Protein AF-A0AA39KT36-F1 (afdb_monomer_lite)

Structure (mmCIF, N/CA/C/O backbone):
data_AF-A0AA39KT36-F1
#
_entry.id   AF-A0AA39KT36-F1
#
loop_
_atom_site.group_PDB
_atom_site.id
_atom_site.type_symbol
_atom_site.label_atom_id
_atom_site.label_alt_id
_atom_site.label_comp_id
_atom_site.label_asym_id
_atom_site.label_entity_id
_atom_site.label_seq_id
_atom_site.pdbx_PDB_ins_code
_atom_site.Cartn_x
_atom_site.Cartn_y
_atom_site.Cartn_z
_atom_site.occupancy
_atom_site.B_iso_or_equiv
_atom_site.auth_seq_id
_atom_site.auth_comp_id
_atom_site.auth_asym_id
_atom_site.auth_atom_id
_atom_site.pdbx_PDB_model_num
ATOM 1 N N . MET A 1 1 ? 7.364 -11.264 16.889 1.00 45.00 1 MET A N 1
ATOM 2 C CA . MET A 1 1 ? 6.273 -10.295 17.130 1.00 45.00 1 MET A CA 1
ATOM 3 C C . MET A 1 1 ? 5.252 -10.957 18.032 1.00 45.00 1 MET A C 1
ATOM 5 O O . MET A 1 1 ? 4.757 -12.012 17.660 1.00 45.00 1 MET A O 1
ATOM 9 N N . GLN A 1 2 ? 4.987 -10.409 19.218 1.00 46.41 2 GLN A N 1
ATOM 10 C CA . GLN A 1 2 ? 3.863 -10.882 20.028 1.00 46.41 2 GLN A CA 1
ATOM 11 C C . GLN A 1 2 ? 2.582 -10.329 19.402 1.00 46.41 2 GLN A C 1
ATOM 13 O O . GLN A 1 2 ? 2.387 -9.117 19.370 1.00 46.41 2 GLN A O 1
ATOM 18 N N . MET A 1 3 ? 1.748 -11.204 18.841 1.00 52.06 3 MET A N 1
ATOM 19 C CA . MET A 1 3 ? 0.397 -10.827 18.438 1.00 52.06 3 MET A CA 1
ATOM 20 C C . MET A 1 3 ? -0.398 -10.629 19.726 1.00 52.06 3 MET A C 1
ATOM 22 O O . MET A 1 3 ? -0.717 -11.603 20.403 1.00 52.06 3 MET A O 1
ATOM 26 N N . GLN A 1 4 ? -0.653 -9.376 20.102 1.00 66.88 4 GLN A N 1
ATOM 27 C CA . GLN A 1 4 ? -1.557 -9.086 21.210 1.00 66.88 4 GLN A CA 1
ATOM 28 C C . GLN A 1 4 ? -2.940 -9.626 20.854 1.00 66.88 4 GLN A C 1
ATOM 30 O O . GLN A 1 4 ? -3.415 -9.444 19.730 1.00 66.88 4 GLN A O 1
ATOM 35 N N . GLU A 1 5 ? -3.580 -10.312 21.792 1.00 74.81 5 GLU A N 1
ATOM 36 C CA . GLU A 1 5 ? -4.939 -10.795 21.600 1.00 74.81 5 GLU A CA 1
ATOM 37 C C . GLU A 1 5 ? -5.862 -9.578 21.436 1.00 74.81 5 GLU A C 1
ATOM 39 O O . GLU A 1 5 ? -6.005 -8.748 22.334 1.00 74.81 5 GLU A O 1
ATOM 44 N N . LEU A 1 6 ? -6.393 -9.398 20.225 1.00 76.38 6 LEU A N 1
ATOM 45 C CA . LEU A 1 6 ? -7.294 -8.297 19.904 1.00 76.38 6 LEU A CA 1
ATOM 46 C C . LEU A 1 6 ? -8.700 -8.655 20.366 1.00 76.38 6 LEU A C 1
ATOM 48 O O . LEU A 1 6 ? -9.164 -9.767 20.120 1.00 76.38 6 LEU A O 1
ATOM 52 N N . ASP A 1 7 ? -9.398 -7.675 20.935 1.00 86.56 7 ASP A N 1
ATOM 53 C CA . ASP A 1 7 ? -10.823 -7.798 21.231 1.00 86.56 7 ASP A CA 1
ATOM 54 C C . ASP A 1 7 ? -11.577 -8.276 19.965 1.00 86.56 7 ASP A C 1
ATOM 56 O O . ASP A 1 7 ? -11.448 -7.648 18.898 1.00 86.56 7 ASP A O 1
ATOM 60 N N . PRO A 1 8 ? -12.368 -9.365 20.052 1.00 87.94 8 PRO A N 1
ATOM 61 C CA . PRO A 1 8 ? -13.137 -9.902 18.931 1.00 87.94 8 PRO A CA 1
ATOM 6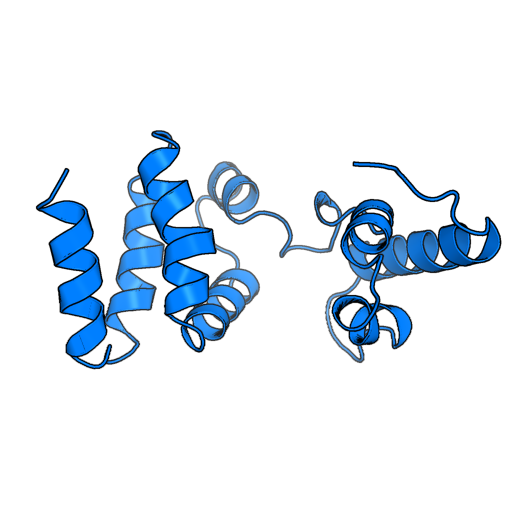2 C C . PRO A 1 8 ? -13.993 -8.854 18.211 1.00 87.94 8 PRO A C 1
ATOM 64 O O . PRO A 1 8 ? -14.155 -8.906 16.990 1.00 87.94 8 PRO A O 1
ATOM 67 N N . ARG A 1 9 ? -14.500 -7.852 18.937 1.00 87.38 9 ARG A N 1
ATOM 68 C CA . ARG A 1 9 ? -15.298 -6.760 18.375 1.00 87.38 9 ARG A CA 1
ATOM 69 C C . ARG A 1 9 ? -14.469 -5.830 17.493 1.00 87.38 9 ARG A C 1
ATOM 71 O O . ARG A 1 9 ? -14.942 -5.394 16.442 1.00 87.38 9 ARG A O 1
ATOM 78 N N . ILE A 1 10 ? -13.237 -5.525 17.904 1.00 87.00 10 ILE A N 1
ATOM 79 C CA . ILE A 1 10 ? -12.309 -4.699 17.119 1.00 87.00 10 ILE A CA 1
ATOM 80 C C . ILE A 1 10 ? -11.932 -5.442 15.841 1.00 87.00 10 ILE A C 1
ATOM 82 O O . ILE A 1 10 ? -11.944 -4.849 14.762 1.00 87.00 10 ILE A O 1
ATOM 86 N N . LYS A 1 11 ? -11.665 -6.746 15.951 1.00 87.88 11 LYS A N 1
ATOM 87 C CA . LYS A 1 11 ? -11.363 -7.600 14.803 1.00 87.88 11 LYS A CA 1
ATOM 88 C C . LYS A 1 11 ? -12.494 -7.572 13.766 1.00 87.88 11 LYS A C 1
ATOM 90 O O . LYS A 1 11 ? -12.237 -7.198 12.626 1.00 87.88 11 LYS A O 1
ATOM 95 N N . ALA A 1 12 ? -13.736 -7.833 14.177 1.00 89.88 12 ALA A N 1
ATOM 96 C CA . ALA A 1 12 ? -14.900 -7.824 13.282 1.00 89.88 12 ALA A CA 1
ATOM 97 C C . ALA A 1 12 ? -15.134 -6.457 12.604 1.00 89.88 12 ALA A C 1
ATOM 99 O O . ALA A 1 12 ? -15.489 -6.375 11.424 1.00 89.88 12 ALA A O 1
ATOM 100 N N . MET A 1 13 ? -14.897 -5.357 13.332 1.00 90.81 13 MET A N 1
ATOM 101 C CA . MET A 1 13 ? -14.975 -4.008 12.767 1.00 90.81 13 MET A CA 1
ATOM 102 C C . MET A 1 13 ? -13.925 -3.797 11.664 1.00 90.81 13 MET A C 1
ATOM 104 O O . MET A 1 13 ? -14.262 -3.270 10.604 1.00 90.81 13 MET A O 1
ATOM 108 N N . TYR A 1 14 ? -12.665 -4.185 11.889 1.00 90.44 14 TYR A N 1
ATOM 109 C CA . TYR A 1 14 ? -11.599 -4.017 10.893 1.00 90.44 14 TYR A CA 1
ATOM 110 C C . TYR A 1 14 ? -11.720 -4.990 9.711 1.00 90.44 14 TYR A C 1
ATOM 112 O O . TYR A 1 14 ? -11.390 -4.604 8.592 1.00 90.44 14 TYR A O 1
ATOM 120 N N . GLU A 1 15 ? -12.270 -6.189 9.910 1.00 90.25 15 GLU A N 1
ATOM 121 C CA . GLU A 1 15 ? -12.655 -7.089 8.811 1.00 90.25 15 GLU A CA 1
ATOM 122 C C . GLU A 1 15 ? -13.696 -6.419 7.901 1.00 90.25 15 GLU A C 1
ATOM 124 O O . GLU A 1 15 ? -13.489 -6.314 6.693 1.00 90.25 15 GLU A O 1
ATOM 129 N N . SER A 1 16 ? -14.737 -5.820 8.492 1.00 88.19 16 SER A N 1
ATOM 130 C CA . SER A 1 16 ? -15.758 -5.072 7.741 1.00 88.19 16 SER A CA 1
ATOM 131 C C . SER A 1 16 ? -15.170 -3.869 6.988 1.00 88.19 16 SER A C 1
ATOM 133 O O . SER A 1 16 ? -15.601 -3.536 5.884 1.00 88.19 16 SER A O 1
ATOM 135 N N . VAL A 1 17 ? -14.168 -3.194 7.566 1.00 89.75 17 VAL A N 1
ATOM 136 C CA . VAL A 1 17 ? -13.433 -2.120 6.876 1.00 89.75 17 VAL A CA 1
ATOM 137 C C . VAL A 1 17 ? -12.677 -2.671 5.665 1.00 89.75 17 VAL A C 1
ATOM 139 O O . VAL A 1 17 ? -12.689 -2.023 4.620 1.00 89.75 17 VAL A O 1
ATOM 142 N N . GLY A 1 18 ? -12.065 -3.852 5.777 1.00 87.44 18 GLY A N 1
ATOM 143 C CA . GLY A 1 18 ? -11.428 -4.550 4.657 1.00 87.44 18 GLY A CA 1
ATOM 144 C C . GLY A 1 18 ? -12.400 -4.805 3.502 1.00 87.44 18 GLY A C 1
ATOM 145 O O . GLY A 1 18 ? -12.114 -4.415 2.371 1.00 87.44 18 GLY A O 1
ATOM 146 N N . ASP A 1 19 ? -13.592 -5.333 3.796 1.00 87.44 19 ASP A N 1
ATOM 147 C CA . ASP A 1 19 ? -14.630 -5.601 2.787 1.00 87.44 19 ASP A CA 1
ATOM 148 C C . ASP A 1 19 ? -15.083 -4.333 2.047 1.00 87.44 19 ASP A C 1
ATOM 150 O O . ASP A 1 19 ? -15.309 -4.341 0.831 1.00 87.44 19 ASP A O 1
ATOM 154 N N . VAL A 1 20 ? -15.192 -3.213 2.771 1.00 87.06 20 VAL A N 1
ATOM 155 C CA . VAL A 1 20 ? -15.486 -1.903 2.174 1.00 87.06 20 VAL A CA 1
ATOM 156 C C . VAL A 1 20 ? -14.347 -1.469 1.253 1.00 87.06 20 VAL A C 1
ATOM 158 O O . VAL A 1 20 ? -14.604 -1.002 0.141 1.00 87.06 20 VAL A O 1
ATOM 161 N N . LEU A 1 21 ? -13.094 -1.638 1.684 1.00 84.44 21 LEU A N 1
ATOM 162 C CA . LEU A 1 21 ? -11.907 -1.267 0.911 1.00 84.44 21 LEU A CA 1
ATOM 163 C C . LEU A 1 21 ? -11.713 -2.125 -0.345 1.00 84.44 21 LEU A C 1
ATOM 165 O O . LEU A 1 21 ? -11.125 -1.637 -1.305 1.00 84.44 21 LEU A O 1
ATOM 169 N N . THR A 1 22 ? -12.244 -3.348 -0.399 1.00 82.69 22 THR A N 1
ATOM 170 C CA . THR A 1 22 ? -12.240 -4.188 -1.612 1.00 82.69 22 THR A CA 1
ATOM 171 C C . THR A 1 22 ? -13.138 -3.649 -2.726 1.00 82.69 22 THR A C 1
ATOM 173 O O . THR A 1 22 ? -12.890 -3.914 -3.900 1.00 82.69 22 THR A O 1
ATOM 176 N N . LYS A 1 23 ? -14.187 -2.889 -2.394 1.00 80.19 23 LYS A N 1
ATOM 177 C CA . LYS A 1 23 ? -15.144 -2.332 -3.373 1.00 80.19 23 LYS A CA 1
ATOM 178 C C . LYS A 1 23 ? -14.998 -0.819 -3.554 1.00 80.19 23 LYS A C 1
ATOM 180 O O . LYS A 1 23 ? -15.703 -0.213 -4.363 1.00 80.19 23 LYS A O 1
ATOM 185 N N . TYR A 1 24 ? -14.106 -0.192 -2.795 1.00 78.25 24 TYR A N 1
ATOM 186 C CA . TYR A 1 24 ? -13.958 1.252 -2.725 1.00 78.25 24 TYR A CA 1
ATOM 187 C C . TYR A 1 24 ? -13.364 1.846 -4.012 1.00 78.25 24 TYR A C 1
ATOM 189 O O . TYR A 1 24 ? -12.237 1.542 -4.399 1.00 78.25 24 TYR A O 1
ATOM 197 N N . ARG A 1 25 ? -14.087 2.758 -4.669 1.00 65.50 25 ARG A N 1
ATOM 198 C CA . ARG A 1 25 ? -13.570 3.489 -5.846 1.00 65.50 25 ARG A CA 1
ATOM 199 C C . ARG A 1 25 ? -13.370 4.980 -5.604 1.00 65.50 25 ARG A C 1
ATOM 201 O O . ARG A 1 25 ? -12.407 5.560 -6.097 1.00 65.50 25 ARG A O 1
ATOM 208 N N . SER A 1 26 ? -14.270 5.611 -4.862 1.00 66.75 26 SER A N 1
ATOM 209 C CA . SER A 1 26 ? -14.255 7.048 -4.589 1.00 66.75 26 SER A CA 1
ATOM 210 C C . SER A 1 26 ? -15.118 7.366 -3.363 1.00 66.75 26 SER A C 1
ATOM 212 O O . SER A 1 26 ? -15.961 6.562 -2.965 1.00 66.75 26 SER A O 1
ATOM 214 N N . GLY A 1 27 ? -14.905 8.531 -2.743 1.00 78.50 27 GLY A N 1
ATOM 215 C CA . GLY A 1 27 ? -15.713 9.007 -1.615 1.00 78.50 27 GLY A CA 1
ATOM 216 C C . GLY A 1 27 ? -14.917 9.288 -0.341 1.00 78.50 27 GLY A C 1
ATOM 217 O O . GLY A 1 27 ? -13.738 9.639 -0.376 1.00 78.50 27 GLY A O 1
ATOM 218 N N . LYS A 1 28 ? -15.589 9.207 0.813 1.00 79.88 28 LYS A N 1
ATOM 219 C CA . LYS A 1 28 ? -14.950 9.386 2.122 1.00 79.88 28 LYS A CA 1
ATOM 220 C C . LYS A 1 28 ? -14.419 8.040 2.608 1.00 79.88 28 LYS A C 1
ATOM 222 O O . LYS A 1 28 ? -15.188 7.099 2.762 1.00 79.88 28 LYS A O 1
ATOM 227 N N . LEU A 1 29 ? -13.127 7.981 2.930 1.00 84.12 29 LEU A N 1
ATOM 228 C CA . LEU A 1 29 ? -12.551 6.812 3.597 1.00 84.12 29 LEU A CA 1
ATOM 229 C C . LEU A 1 29 ? -13.166 6.608 4.997 1.00 84.12 29 LEU A C 1
ATOM 231 O O . LEU A 1 29 ? -13.397 7.610 5.696 1.00 84.12 29 LEU A O 1
ATOM 235 N N . PRO A 1 30 ? -13.366 5.350 5.437 1.00 88.75 30 PRO A N 1
ATOM 236 C CA . PRO A 1 30 ? -13.831 5.038 6.785 1.00 88.75 30 PRO A CA 1
ATOM 237 C C . PRO A 1 30 ? -12.956 5.692 7.862 1.00 88.75 30 PRO A C 1
ATOM 239 O O . PRO A 1 30 ? -11.727 5.689 7.773 1.00 88.75 30 PRO A O 1
ATOM 242 N N . LYS A 1 31 ? -13.578 6.251 8.910 1.00 87.56 31 LYS A N 1
ATOM 243 C CA . LYS A 1 31 ? -12.850 6.936 9.996 1.00 87.56 31 LYS A CA 1
ATOM 244 C C . LYS A 1 31 ? -11.873 5.993 10.711 1.00 87.56 31 LYS A C 1
ATOM 246 O O . LYS A 1 31 ? -10.749 6.402 10.977 1.00 87.56 31 LYS A O 1
ATOM 251 N N . ALA A 1 32 ? -12.279 4.740 10.930 1.00 87.06 32 ALA A N 1
ATOM 252 C CA . ALA A 1 32 ? -11.455 3.692 11.539 1.00 87.06 32 ALA A CA 1
ATOM 253 C C . ALA A 1 32 ? -10.158 3.413 10.758 1.00 87.06 32 ALA A C 1
ATOM 255 O O . ALA A 1 32 ? -9.113 3.174 11.357 1.00 87.06 32 ALA A O 1
ATOM 256 N N . PHE A 1 33 ? -10.202 3.515 9.425 1.00 87.06 33 PHE A N 1
ATOM 257 C CA . PHE A 1 33 ? -9.016 3.360 8.587 1.00 87.06 33 PHE A CA 1
ATOM 258 C C . PHE A 1 33 ? -8.078 4.570 8.689 1.00 87.06 33 PHE A C 1
ATOM 260 O O . PHE A 1 33 ? -6.868 4.412 8.779 1.00 87.06 33 PHE A O 1
ATOM 267 N N . LYS A 1 34 ? -8.615 5.798 8.742 1.00 86.56 34 LYS A N 1
ATOM 268 C CA . LYS A 1 34 ? -7.791 7.023 8.812 1.00 86.56 34 LYS A CA 1
ATOM 269 C C . LYS A 1 34 ? -6.951 7.125 10.083 1.00 86.56 34 LYS A C 1
ATOM 271 O O . LYS A 1 34 ? -5.867 7.692 10.039 1.00 86.56 34 LYS A O 1
ATOM 276 N N . ILE A 1 35 ? -7.465 6.620 11.201 1.00 89.06 35 ILE A N 1
ATOM 277 C CA . ILE A 1 35 ? -6.773 6.684 12.494 1.00 89.06 35 ILE A CA 1
ATOM 278 C C . ILE A 1 35 ? -5.781 5.535 12.689 1.00 89.06 35 ILE A C 1
ATOM 280 O O . ILE A 1 35 ? -5.038 5.558 13.662 1.00 89.06 35 ILE A O 1
ATOM 284 N N . ILE A 1 36 ? -5.738 4.546 11.782 1.00 86.75 36 ILE A N 1
ATOM 285 C CA . ILE A 1 36 ? -4.943 3.326 11.972 1.00 86.75 36 ILE A CA 1
ATOM 286 C C . ILE A 1 36 ? -3.464 3.639 12.216 1.00 86.75 36 ILE A C 1
ATOM 288 O O . ILE A 1 36 ? -2.869 3.061 13.111 1.00 86.75 36 ILE A O 1
ATOM 292 N N . SER A 1 37 ? -2.896 4.627 11.514 1.00 82.12 37 SER A N 1
ATOM 293 C CA . SER A 1 37 ? -1.489 5.029 11.652 1.00 82.12 37 SER A CA 1
ATOM 294 C C . SER A 1 37 ? -1.156 5.717 12.981 1.00 82.12 37 SER A C 1
ATOM 296 O O . SER A 1 37 ? 0.007 6.010 13.235 1.00 82.12 37 SER A O 1
ATOM 298 N N . GLN A 1 38 ? -2.164 6.058 13.787 1.00 86.81 38 GLN A N 1
ATOM 299 C CA . GLN A 1 38 ? -2.001 6.672 15.109 1.00 86.81 38 GLN A CA 1
ATOM 300 C C . GLN A 1 38 ? -2.048 5.629 16.234 1.00 86.81 38 GLN A C 1
ATOM 302 O O . GLN A 1 38 ? -1.779 5.962 17.386 1.00 86.81 38 GLN A O 1
ATOM 307 N N . LEU A 1 39 ? -2.408 4.382 15.919 1.00 84.69 39 LEU A N 1
ATOM 308 C CA . LEU A 1 39 ? -2.553 3.304 16.890 1.00 84.69 39 LEU A CA 1
ATOM 309 C C . LEU A 1 39 ? -1.218 2.576 17.086 1.00 84.69 39 LEU A C 1
ATOM 311 O O . LEU A 1 39 ? -0.456 2.383 16.142 1.00 84.69 39 LEU A O 1
ATOM 315 N N . GLN A 1 40 ? -0.934 2.134 18.312 1.00 81.12 40 GLN A N 1
ATOM 316 C CA . GLN A 1 40 ? 0.293 1.383 18.622 1.00 81.12 40 GLN A CA 1
ATOM 317 C C . GLN A 1 40 ? 0.316 0.009 17.927 1.00 81.12 40 GLN A C 1
ATOM 319 O O . GLN A 1 40 ? 1.354 -0.441 17.458 1.00 81.12 40 GLN A O 1
ATOM 324 N N . ASN A 1 41 ? -0.849 -0.620 17.776 1.00 84.44 41 ASN A N 1
ATOM 325 C CA . ASN A 1 41 ? -1.062 -1.914 17.123 1.00 84.44 41 ASN A CA 1
ATOM 326 C C . ASN A 1 41 ? -1.437 -1.793 15.629 1.00 84.44 41 ASN A C 1
ATOM 328 O O . ASN A 1 41 ? -2.091 -2.681 15.077 1.00 84.44 41 ASN A O 1
ATOM 332 N N . TRP A 1 42 ? -1.051 -0.695 14.967 1.00 85.44 42 TRP A N 1
ATOM 333 C CA . TRP A 1 42 ? -1.441 -0.396 13.583 1.00 85.44 42 TRP A CA 1
ATOM 334 C C . TRP A 1 42 ? -1.106 -1.517 12.594 1.00 85.44 42 TRP A C 1
ATOM 336 O O . TRP A 1 42 ? -1.897 -1.786 11.698 1.00 85.44 42 TRP A O 1
ATOM 346 N N . GLU A 1 43 ? 0.031 -2.190 12.765 1.00 82.62 43 GLU A N 1
ATOM 347 C CA . GLU A 1 43 ? 0.498 -3.251 11.868 1.00 82.62 43 GLU A CA 1
ATOM 348 C C . GLU A 1 43 ? -0.407 -4.491 11.931 1.00 82.62 43 GLU A C 1
ATOM 350 O O . GLU A 1 43 ? -0.780 -5.065 10.904 1.00 82.62 43 GLU A O 1
ATOM 355 N N . GLN A 1 44 ? -0.847 -4.859 13.137 1.00 83.75 44 GLN A N 1
ATOM 356 C CA . GLN A 1 44 ? -1.767 -5.973 13.349 1.00 83.75 44 GLN A CA 1
ATOM 357 C C . GLN A 1 44 ? -3.161 -5.655 12.793 1.00 83.75 44 GLN A C 1
ATOM 359 O O . GLN A 1 44 ? -3.769 -6.486 12.118 1.00 83.75 44 GLN A O 1
ATOM 364 N N . LEU A 1 45 ? -3.649 -4.432 13.020 1.00 86.06 45 LEU A N 1
ATOM 365 C CA . LEU A 1 45 ? -4.930 -3.967 12.482 1.00 86.06 45 LEU A CA 1
ATOM 366 C C . LEU A 1 45 ? -4.908 -3.888 10.952 1.00 86.06 45 LEU A C 1
ATOM 368 O O . LEU A 1 45 ? -5.868 -4.283 10.294 1.00 86.06 45 LEU A O 1
ATOM 372 N N . LEU A 1 46 ? -3.794 -3.430 10.379 1.00 85.00 46 LEU A N 1
ATOM 373 C CA . LEU A 1 46 ? -3.610 -3.354 8.935 1.00 85.00 46 LEU A CA 1
ATOM 374 C C . LEU A 1 46 ? -3.599 -4.756 8.320 1.00 85.00 46 LEU A C 1
ATOM 376 O O . LEU A 1 46 ? -4.223 -4.981 7.286 1.00 85.00 46 LEU A O 1
ATOM 380 N N . SER A 1 47 ? -2.971 -5.720 8.992 1.00 83.25 47 SER A N 1
ATOM 381 C CA . SER A 1 47 ? -2.945 -7.118 8.554 1.00 83.25 47 SER A CA 1
ATOM 382 C C . SER A 1 47 ? -4.352 -7.727 8.473 1.00 83.25 47 SER A C 1
ATOM 384 O O . SER A 1 47 ? -4.664 -8.424 7.507 1.00 83.25 47 SER A O 1
ATOM 386 N N . ILE A 1 48 ? -5.236 -7.406 9.428 1.00 86.69 48 ILE A N 1
ATOM 387 C CA . ILE A 1 48 ? -6.637 -7.871 9.436 1.00 86.69 48 ILE A CA 1
ATOM 388 C C . ILE A 1 48 ? -7.423 -7.308 8.250 1.00 86.69 48 ILE A C 1
ATOM 390 O O . ILE A 1 48 ? -8.248 -8.008 7.671 1.00 86.69 48 ILE A O 1
ATOM 394 N N . THR A 1 49 ? -7.137 -6.070 7.840 1.00 85.44 49 THR A N 1
ATOM 395 C CA . THR A 1 49 ? -7.826 -5.429 6.707 1.00 85.44 49 THR A CA 1
ATOM 396 C C . THR A 1 49 ? -7.447 -5.993 5.331 1.00 85.44 49 THR A C 1
ATOM 398 O O . THR A 1 49 ? -7.974 -5.508 4.334 1.00 85.44 49 THR A O 1
ATOM 401 N N . GLN A 1 50 ? -6.562 -6.998 5.259 1.00 80.81 50 GLN A N 1
ATOM 402 C CA . GLN A 1 50 ? -6.164 -7.702 4.030 1.00 80.81 50 GLN A CA 1
ATOM 403 C C . GLN A 1 50 ? -5.775 -6.744 2.886 1.00 8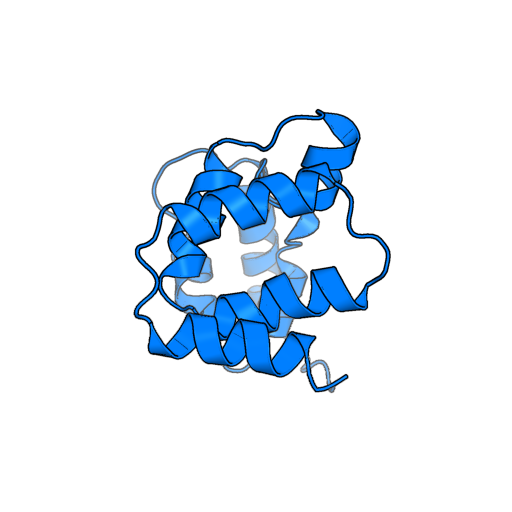0.81 50 GLN A C 1
ATOM 405 O O . GLN A 1 50 ? -6.461 -6.690 1.863 1.00 80.81 50 GLN A O 1
ATOM 410 N N . PRO A 1 51 ? -4.657 -6.002 3.013 1.00 78.69 51 PRO A N 1
ATOM 411 C CA . PRO A 1 51 ? -4.268 -4.969 2.049 1.00 78.69 51 PRO A CA 1
ATOM 412 C C . PRO A 1 51 ? -4.125 -5.481 0.610 1.00 78.69 51 PRO A C 1
ATOM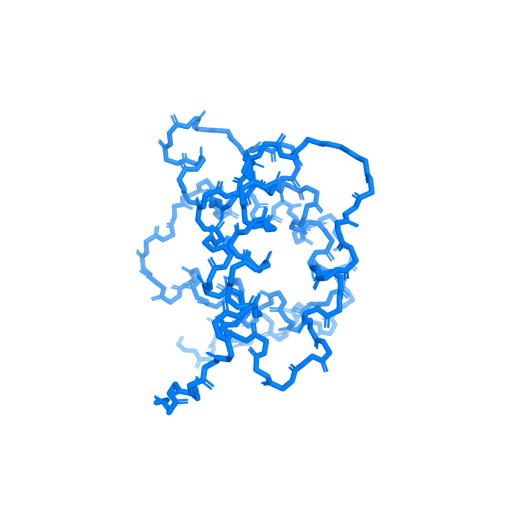 414 O O . PRO A 1 51 ? -4.401 -4.740 -0.329 1.00 78.69 51 PRO A O 1
ATOM 417 N N . ASN A 1 52 ? -3.796 -6.764 0.430 1.00 71.88 52 ASN A N 1
ATOM 418 C CA . ASN A 1 52 ? -3.710 -7.416 -0.882 1.00 71.88 52 ASN A CA 1
ATOM 419 C C . ASN A 1 52 ? -5.058 -7.480 -1.629 1.00 71.88 52 ASN A C 1
ATOM 421 O O . ASN A 1 52 ? -5.071 -7.687 -2.836 1.00 71.88 52 ASN A O 1
ATOM 425 N N . ARG A 1 53 ? -6.196 -7.330 -0.934 1.00 71.56 53 ARG A N 1
ATOM 426 C CA . ARG A 1 53 ? -7.549 -7.438 -1.509 1.00 71.56 53 ARG A CA 1
ATOM 427 C C . ARG A 1 53 ? -8.239 -6.093 -1.751 1.00 71.56 53 ARG A C 1
ATOM 429 O O . ARG A 1 53 ? -9.418 -6.078 -2.101 1.00 71.56 53 ARG A O 1
ATOM 436 N N . TRP A 1 54 ? -7.576 -4.961 -1.533 1.00 79.62 54 TRP A N 1
ATOM 437 C CA . TRP A 1 54 ? -8.199 -3.648 -1.752 1.00 79.62 54 TRP A CA 1
ATOM 438 C C . TRP A 1 54 ? -8.391 -3.347 -3.246 1.0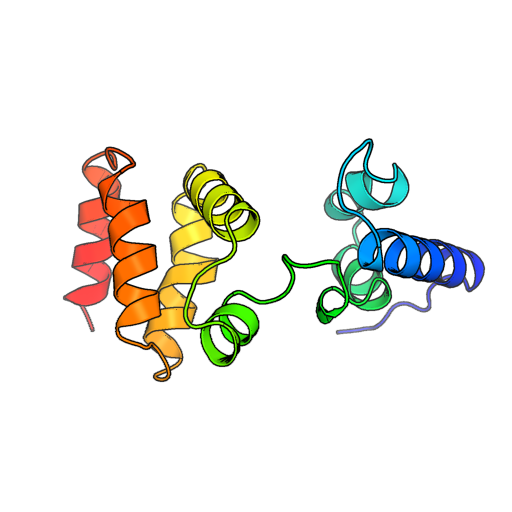0 79.62 54 TRP A C 1
ATOM 440 O O . TRP A 1 54 ? -7.573 -3.751 -4.073 1.00 79.62 54 TRP A O 1
ATOM 450 N N . SER A 1 55 ? -9.458 -2.624 -3.616 1.00 60.97 55 SER A N 1
ATOM 451 C CA . SER A 1 55 ? -9.802 -2.381 -5.026 1.00 60.97 55 SER A CA 1
ATOM 452 C C . SER A 1 55 ? -8.714 -1.609 -5.780 1.00 60.97 55 SER A C 1
ATOM 454 O O . SER A 1 55 ? -8.481 -0.426 -5.544 1.00 60.97 55 SER A O 1
ATOM 456 N N . ALA A 1 56 ? -8.114 -2.292 -6.759 1.00 52.03 56 ALA A N 1
ATOM 457 C CA . ALA A 1 56 ? -7.322 -1.778 -7.884 1.00 52.03 56 ALA A CA 1
ATOM 458 C C . ALA A 1 56 ? -6.035 -0.976 -7.581 1.00 52.03 56 ALA A C 1
ATOM 460 O O . ALA A 1 56 ? -5.427 -0.442 -8.505 1.00 52.03 56 ALA A O 1
ATOM 461 N N . THR A 1 57 ? -5.592 -0.876 -6.326 1.00 48.56 57 THR A N 1
ATOM 462 C CA . THR A 1 57 ? -4.329 -0.194 -5.967 1.00 48.56 57 THR A CA 1
ATOM 463 C C . THR A 1 57 ? -3.400 -1.035 -5.097 1.00 48.56 57 THR A C 1
ATOM 465 O O . THR A 1 57 ? -2.442 -0.501 -4.541 1.00 48.56 57 THR A O 1
ATOM 468 N N . ALA A 1 58 ? -3.689 -2.322 -4.919 1.00 49.22 58 ALA A N 1
ATOM 469 C CA . ALA A 1 58 ? -3.018 -3.102 -3.890 1.00 49.22 58 ALA A CA 1
ATOM 470 C C . ALA A 1 58 ? -1.601 -3.542 -4.274 1.00 49.22 58 ALA A C 1
ATOM 472 O O . ALA A 1 58 ? -0.748 -3.571 -3.392 1.00 49.22 58 ALA A O 1
ATOM 473 N N . ILE A 1 59 ? -1.290 -3.850 -5.540 1.00 59.31 59 ILE A N 1
ATOM 474 C CA . ILE A 1 59 ? 0.042 -4.383 -5.857 1.00 59.31 59 ILE A CA 1
ATOM 475 C C . ILE A 1 59 ? 0.539 -3.842 -7.200 1.00 59.31 59 ILE A C 1
ATOM 477 O O . ILE A 1 59 ? 0.093 -4.241 -8.268 1.00 59.31 59 ILE A O 1
ATOM 481 N N . ILE A 1 60 ? 1.527 -2.940 -7.135 1.00 61.91 60 ILE A N 1
ATOM 482 C CA . ILE A 1 60 ? 2.262 -2.434 -8.309 1.00 61.91 60 ILE A CA 1
ATOM 483 C C . ILE A 1 60 ? 2.810 -3.601 -9.142 1.00 61.91 60 ILE A C 1
ATOM 485 O O . ILE A 1 60 ? 2.765 -3.535 -10.365 1.00 61.91 60 ILE A O 1
ATOM 489 N N . ARG A 1 61 ? 3.294 -4.666 -8.487 1.00 55.25 61 ARG A N 1
ATOM 490 C CA . ARG A 1 61 ? 3.845 -5.862 -9.142 1.00 55.25 61 ARG A CA 1
ATOM 491 C C . ARG A 1 61 ? 2.783 -6.703 -9.859 1.00 55.25 61 ARG A C 1
ATOM 493 O O . ARG A 1 61 ? 3.019 -7.062 -11.008 1.00 55.25 61 ARG A O 1
ATOM 500 N N . ASP A 1 62 ? 1.625 -6.950 -9.249 1.00 58.84 62 ASP A N 1
ATOM 501 C CA . ASP A 1 62 ? 0.577 -7.785 -9.857 1.00 58.84 62 ASP A CA 1
ATOM 502 C C . ASP A 1 62 ? -0.075 -7.061 -11.042 1.00 58.84 62 ASP A C 1
ATOM 504 O O . ASP A 1 62 ? -0.167 -7.622 -12.134 1.00 58.84 62 ASP A O 1
ATOM 508 N N . ASP A 1 63 ? -0.377 -5.764 -10.893 1.00 60.69 63 ASP A N 1
ATOM 509 C CA . ASP A 1 63 ? -0.910 -4.940 -11.986 1.00 60.69 63 ASP A CA 1
ATOM 510 C C . ASP A 1 63 ? 0.080 -4.843 -13.168 1.00 60.69 63 ASP A C 1
ATOM 512 O O . ASP A 1 63 ? -0.320 -4.843 -14.338 1.00 60.69 63 ASP A O 1
ATOM 516 N N . LEU A 1 64 ? 1.390 -4.766 -12.889 1.00 61.31 64 LEU A N 1
ATOM 517 C CA . LEU A 1 64 ? 2.432 -4.719 -13.922 1.00 61.31 64 LEU A CA 1
ATOM 518 C C . LEU A 1 64 ? 2.644 -6.065 -14.622 1.00 61.31 64 LEU A C 1
ATOM 520 O O . LEU A 1 64 ? 2.931 -6.067 -15.827 1.00 61.31 64 LEU A O 1
ATOM 524 N N . ALA A 1 65 ? 2.508 -7.176 -13.893 1.00 59.50 65 ALA A N 1
ATOM 525 C CA . ALA A 1 65 ? 2.615 -8.527 -14.431 1.00 59.50 65 ALA A CA 1
ATOM 526 C C . ALA A 1 65 ? 1.422 -8.870 -15.338 1.00 59.50 65 ALA A C 1
ATOM 528 O O . ALA A 1 65 ? 1.620 -9.423 -16.421 1.00 59.50 65 ALA A O 1
ATOM 529 N N . GLU A 1 66 ? 0.208 -8.482 -14.941 1.00 59.94 66 GLU A N 1
ATOM 530 C CA . GLU A 1 66 ? -1.032 -8.867 -15.620 1.00 59.94 66 GLU A CA 1
ATOM 531 C C . GLU A 1 66 ? -1.405 -7.917 -16.776 1.00 59.94 66 GLU A C 1
ATOM 533 O O . GLU A 1 66 ? -1.639 -8.361 -17.901 1.00 59.94 66 GLU A O 1
ATOM 538 N N . TYR A 1 67 ? -1.379 -6.594 -16.562 1.00 61.50 67 TYR A N 1
ATOM 539 C CA . TYR A 1 67 ? -1.944 -5.627 -17.522 1.00 61.50 67 TYR A CA 1
ATOM 540 C C . TYR A 1 67 ? -0.905 -4.907 -18.390 1.00 61.50 67 TYR A C 1
ATOM 542 O O . TYR A 1 67 ? -1.265 -4.133 -19.283 1.00 61.50 67 TYR A O 1
ATOM 550 N N . LYS A 1 68 ? 0.398 -5.126 -18.147 1.00 63.25 68 LYS A N 1
ATOM 551 C CA . LYS A 1 68 ? 1.530 -4.458 -18.835 1.00 63.25 68 LYS A CA 1
ATOM 552 C C . LYS A 1 68 ? 1.492 -2.915 -18.790 1.00 63.25 68 LYS A C 1
ATOM 554 O O . LYS A 1 68 ? 2.314 -2.267 -19.441 1.00 63.25 68 LYS A O 1
ATOM 559 N N . ARG A 1 69 ? 0.561 -2.316 -18.039 1.00 64.44 69 ARG A N 1
ATOM 560 C CA . ARG A 1 69 ? 0.333 -0.875 -17.870 1.00 64.44 69 ARG A CA 1
ATOM 561 C C . ARG A 1 69 ? 0.027 -0.605 -16.404 1.00 64.44 69 ARG A C 1
ATOM 563 O O . ARG A 1 69 ? -0.768 -1.312 -15.802 1.00 64.44 69 ARG A O 1
ATOM 570 N N . LEU A 1 70 ? 0.636 0.437 -15.848 1.00 68.06 70 LEU A N 1
ATOM 571 C CA . LEU A 1 70 ? 0.385 0.830 -14.467 1.00 68.06 70 LEU A CA 1
ATOM 572 C C . LEU A 1 70 ? -0.961 1.554 -14.352 1.00 68.06 70 LEU A C 1
ATOM 574 O O . LEU A 1 70 ? -1.244 2.468 -15.132 1.00 68.06 70 LEU A O 1
ATOM 578 N N . ASN A 1 71 ? -1.754 1.195 -13.343 1.00 73.00 71 ASN A N 1
ATOM 579 C CA . ASN A 1 71 ? -2.977 1.911 -13.006 1.00 73.00 71 ASN A CA 1
ATOM 580 C C . ASN A 1 71 ? -2.687 3.400 -12.726 1.00 73.00 71 ASN A C 1
ATOM 582 O O . ASN A 1 71 ? -1.718 3.755 -12.046 1.00 73.00 71 ASN A O 1
ATOM 586 N N . PHE A 1 72 ? -3.547 4.293 -13.219 1.00 77.25 72 PHE A N 1
ATOM 587 C CA . PHE A 1 72 ? -3.411 5.733 -12.998 1.00 77.25 72 PHE A CA 1
ATOM 588 C C . PHE A 1 72 ? -3.377 6.098 -11.505 1.00 77.25 72 PHE A C 1
ATOM 590 O O . PHE A 1 72 ? -2.573 6.935 -11.091 1.00 77.25 72 PHE A O 1
ATOM 597 N N . HIS A 1 73 ? -4.201 5.450 -10.677 1.00 75.94 73 HIS A N 1
ATOM 598 C CA . HIS A 1 73 ? -4.255 5.713 -9.238 1.00 75.94 73 HIS A CA 1
ATOM 599 C C . HIS A 1 73 ? -2.963 5.291 -8.527 1.00 75.94 73 HIS A C 1
ATOM 601 O O . HIS A 1 73 ? -2.480 6.025 -7.664 1.00 75.94 73 HIS A O 1
ATOM 607 N N . LEU A 1 74 ? -2.346 4.183 -8.952 1.00 75.81 74 LEU A N 1
ATOM 608 C CA . LEU A 1 74 ? -1.028 3.752 -8.474 1.00 75.81 74 LEU A CA 1
ATOM 609 C C . LEU A 1 74 ? 0.067 4.747 -8.863 1.00 75.81 74 LEU A C 1
ATOM 611 O O . LEU A 1 74 ? 0.896 5.117 -8.032 1.00 75.81 74 LEU A O 1
ATOM 615 N N . TYR A 1 75 ? 0.043 5.245 -10.101 1.00 77.88 75 TYR A N 1
ATOM 616 C CA . TYR A 1 75 ? 0.986 6.274 -10.540 1.00 77.88 75 TYR A CA 1
ATOM 617 C C . TYR A 1 75 ? 0.866 7.554 -9.696 1.00 77.88 75 TYR A C 1
ATOM 619 O O . TYR A 1 75 ? 1.875 8.122 -9.272 1.00 77.88 75 TYR A O 1
ATOM 627 N N . GLN A 1 76 ? -0.362 7.998 -9.400 1.00 79.94 76 GLN A N 1
ATOM 628 C CA . GLN A 1 76 ? -0.599 9.153 -8.526 1.00 79.94 76 GLN A CA 1
ATOM 629 C C . GLN A 1 76 ? -0.169 8.886 -7.077 1.00 79.94 76 GLN A C 1
ATOM 631 O O . GLN A 1 76 ? 0.405 9.775 -6.443 1.00 79.94 76 GLN A O 1
ATOM 636 N N . ALA A 1 77 ? -0.387 7.674 -6.560 1.00 79.06 77 ALA A N 1
ATOM 637 C CA . ALA A 1 77 ? 0.066 7.277 -5.229 1.00 79.06 77 ALA A CA 1
ATOM 638 C C . ALA A 1 77 ? 1.598 7.319 -5.125 1.00 79.06 77 ALA A C 1
ATOM 640 O O . ALA A 1 77 ? 2.132 7.929 -4.198 1.00 79.06 77 ALA A O 1
ATOM 641 N N . LEU A 1 78 ? 2.313 6.788 -6.122 1.00 77.06 78 LEU A N 1
ATOM 642 C CA . LEU A 1 78 ? 3.774 6.870 -6.199 1.00 77.06 78 LEU A CA 1
ATOM 643 C C . LEU A 1 78 ? 4.264 8.318 -6.305 1.00 77.06 78 LEU A C 1
ATOM 645 O O . LEU A 1 78 ? 5.183 8.727 -5.592 1.00 77.06 78 LEU A O 1
ATOM 649 N N . LYS A 1 79 ? 3.602 9.138 -7.128 1.00 78.88 79 LYS A N 1
ATOM 650 C CA . LYS A 1 79 ? 3.884 10.577 -7.218 1.00 78.88 79 LYS A CA 1
ATOM 651 C C . LYS A 1 79 ? 3.684 11.283 -5.870 1.00 78.88 79 LYS A C 1
ATOM 653 O O . LYS A 1 79 ? 4.427 12.214 -5.552 1.00 78.88 79 LYS A O 1
ATOM 658 N N . LYS A 1 80 ? 2.709 10.855 -5.060 1.00 80.00 80 LYS A N 1
ATOM 659 C CA . LYS A 1 80 ? 2.486 11.385 -3.708 1.00 80.00 80 LYS A CA 1
ATOM 660 C C . LYS A 1 80 ? 3.527 10.870 -2.708 1.00 80.00 80 LYS A C 1
ATOM 662 O O . LYS A 1 80 ? 3.995 11.656 -1.889 1.00 80.00 80 LYS A O 1
ATOM 667 N N . ALA A 1 81 ? 3.944 9.608 -2.808 1.00 77.00 81 ALA A N 1
ATOM 668 C CA . ALA A 1 81 ? 4.992 9.023 -1.969 1.00 77.00 81 ALA A CA 1
ATOM 669 C C . ALA A 1 81 ? 6.337 9.760 -2.123 1.00 77.00 81 ALA A C 1
ATOM 671 O O . ALA A 1 81 ? 7.037 9.980 -1.135 1.00 77.00 81 ALA A O 1
ATOM 672 N N . LEU A 1 82 ? 6.639 10.271 -3.324 1.00 74.06 82 LEU A N 1
ATOM 673 C CA . LEU A 1 82 ? 7.814 11.114 -3.587 1.00 74.06 82 LEU A CA 1
ATOM 674 C C . LEU A 1 82 ? 7.859 12.437 -2.801 1.00 74.06 82 LEU A C 1
ATOM 676 O O . LEU A 1 82 ? 8.903 13.087 -2.774 1.00 74.06 82 LEU A O 1
ATOM 680 N N . PHE A 1 83 ? 6.773 12.874 -2.149 1.00 77.06 83 PHE A N 1
ATOM 681 C CA . PHE A 1 83 ? 6.844 14.028 -1.241 1.00 77.06 83 PHE A CA 1
ATOM 682 C C . PHE A 1 83 ? 7.669 13.742 0.023 1.00 77.06 83 PHE A C 1
ATOM 684 O O . PHE A 1 83 ? 8.213 14.682 0.595 1.00 77.06 83 PHE A O 1
ATOM 691 N N . LYS A 1 84 ? 7.813 12.474 0.431 1.00 73.69 84 LYS A N 1
ATOM 692 C CA . LYS A 1 84 ? 8.742 12.032 1.484 1.00 73.69 84 LYS A CA 1
ATOM 693 C C . LYS A 1 84 ? 9.855 11.189 0.856 1.00 73.69 84 LYS A C 1
ATOM 695 O O . LYS A 1 84 ? 9.819 9.960 0.890 1.00 73.69 84 LYS A O 1
ATOM 700 N N . LEU A 1 85 ? 10.864 11.856 0.296 1.00 69.62 85 LEU A N 1
ATOM 701 C CA . LEU A 1 85 ? 11.908 11.207 -0.504 1.00 69.62 85 LEU A CA 1
ATOM 702 C C . LEU A 1 85 ? 12.706 10.143 0.271 1.00 69.62 85 LEU A C 1
ATOM 704 O O . LEU A 1 85 ? 12.897 9.049 -0.247 1.00 69.62 85 LEU A O 1
ATOM 708 N N . CYS A 1 86 ? 13.082 10.398 1.530 1.00 68.44 86 CYS A N 1
ATOM 709 C CA . CYS A 1 86 ? 13.779 9.404 2.362 1.00 68.44 86 CYS A CA 1
ATOM 710 C C . CYS A 1 86 ? 12.957 8.121 2.571 1.00 68.44 86 CYS A C 1
ATOM 712 O O . CYS A 1 86 ? 13.516 7.026 2.583 1.00 68.44 86 CYS A O 1
ATOM 714 N N . GLY A 1 87 ? 11.632 8.248 2.712 1.00 72.06 87 GLY A N 1
ATOM 715 C CA . GLY A 1 87 ? 10.724 7.106 2.838 1.00 72.06 87 GLY A CA 1
ATOM 716 C C . GLY A 1 87 ? 10.555 6.361 1.517 1.00 72.06 87 GLY A C 1
ATOM 717 O O . GLY A 1 87 ? 10.580 5.137 1.496 1.00 72.06 87 GLY A O 1
ATOM 718 N N . PHE A 1 88 ? 10.469 7.092 0.405 1.00 74.06 88 PHE A N 1
ATOM 719 C CA . PHE A 1 88 ? 10.416 6.503 -0.932 1.00 74.06 88 PHE A CA 1
ATOM 720 C C . PHE A 1 88 ? 11.702 5.736 -1.275 1.00 74.06 88 PHE A C 1
ATOM 722 O O . PHE A 1 88 ? 11.642 4.609 -1.761 1.00 74.06 88 PHE A O 1
ATOM 729 N N . MET A 1 89 ? 12.876 6.308 -0.990 1.00 69.56 89 MET A N 1
ATOM 730 C CA . MET A 1 89 ? 14.154 5.650 -1.267 1.00 69.56 89 MET A CA 1
ATOM 731 C C . MET A 1 89 ? 14.309 4.377 -0.436 1.00 69.56 89 MET A C 1
ATOM 733 O O . MET A 1 89 ? 14.557 3.317 -1.001 1.00 69.56 89 MET A O 1
ATOM 737 N N . LYS A 1 90 ? 14.102 4.456 0.884 1.00 68.56 90 LYS A N 1
ATOM 738 C CA . LYS A 1 90 ? 14.277 3.299 1.773 1.00 68.56 90 LYS A CA 1
ATOM 739 C C . LYS A 1 90 ? 13.178 2.244 1.639 1.00 68.56 90 LYS A C 1
ATOM 741 O O . LYS A 1 90 ? 13.470 1.069 1.789 1.00 68.56 90 LYS A O 1
ATOM 746 N N . GLY A 1 91 ? 11.937 2.650 1.375 1.00 68.88 91 GLY A N 1
ATOM 747 C CA . GLY A 1 91 ? 10.783 1.746 1.360 1.00 68.88 91 GLY A CA 1
ATOM 748 C C . GLY A 1 91 ? 10.400 1.205 -0.016 1.00 68.88 91 GLY A C 1
ATOM 749 O O . GLY A 1 91 ? 9.731 0.182 -0.086 1.00 68.88 91 GLY A O 1
ATOM 750 N N . ILE A 1 92 ? 10.793 1.874 -1.106 1.00 75.06 92 ILE A N 1
ATOM 751 C CA . ILE A 1 92 ? 10.419 1.474 -2.472 1.00 75.06 92 ILE A CA 1
ATOM 752 C C . ILE A 1 92 ? 11.667 1.216 -3.314 1.00 75.06 92 ILE A C 1
ATOM 754 O O . ILE A 1 92 ? 11.824 0.123 -3.847 1.00 75.06 92 ILE A O 1
ATOM 758 N N . LEU A 1 93 ? 12.581 2.186 -3.420 1.00 71.88 93 LEU A N 1
ATOM 759 C CA . LEU A 1 93 ? 13.721 2.075 -4.338 1.00 71.88 93 LEU A CA 1
ATOM 760 C C . LEU A 1 93 ? 14.748 1.018 -3.899 1.00 71.88 93 LEU A C 1
ATOM 762 O O . LEU A 1 93 ? 15.138 0.196 -4.722 1.00 71.88 93 LEU A O 1
ATOM 766 N N . LEU A 1 94 ? 15.180 1.025 -2.633 1.00 71.81 94 LEU A N 1
ATOM 767 C CA . LEU A 1 94 ? 16.169 0.059 -2.136 1.00 71.81 94 LEU A CA 1
ATOM 768 C C . LEU A 1 94 ? 15.644 -1.384 -2.197 1.00 71.81 94 LEU A C 1
ATOM 770 O O . LEU A 1 94 ? 16.330 -2.201 -2.803 1.00 71.81 94 LEU A O 1
ATOM 774 N N . PRO A 1 95 ? 14.420 -1.706 -1.725 1.00 74.56 95 PRO A N 1
ATOM 775 C CA . PRO A 1 95 ? 13.881 -3.056 -1.866 1.00 74.56 95 PRO A CA 1
ATOM 776 C C . PRO A 1 95 ? 13.728 -3.491 -3.326 1.00 74.56 95 PRO A C 1
ATOM 778 O O . PRO A 1 95 ? 13.968 -4.651 -3.643 1.00 74.56 95 PRO A O 1
ATOM 781 N N . LEU A 1 96 ? 13.371 -2.581 -4.244 1.00 71.56 96 LEU A N 1
ATOM 782 C CA . LEU A 1 96 ? 13.321 -2.905 -5.674 1.00 71.56 96 LEU A CA 1
ATOM 783 C C . LEU A 1 96 ? 14.704 -3.274 -6.223 1.00 71.56 96 LEU A C 1
ATOM 785 O O . LEU A 1 96 ? 14.816 -4.272 -6.933 1.00 71.56 96 LEU A O 1
ATOM 789 N N . LEU A 1 97 ? 15.743 -2.513 -5.871 1.00 68.31 97 LEU A N 1
ATOM 790 C CA . LEU A 1 97 ? 17.119 -2.771 -6.304 1.00 68.31 97 LEU A CA 1
ATOM 791 C C . LEU A 1 97 ? 17.712 -4.035 -5.663 1.00 68.31 97 LEU A C 1
ATOM 793 O O . LEU A 1 97 ? 18.380 -4.801 -6.348 1.00 68.31 97 LEU A O 1
ATOM 797 N N . GLU A 1 98 ? 17.445 -4.274 -4.379 1.00 72.00 98 GLU A N 1
ATOM 798 C CA . GLU A 1 98 ? 17.963 -5.429 -3.634 1.00 72.00 98 GLU A CA 1
ATOM 799 C C . GLU A 1 98 ? 17.211 -6.727 -3.961 1.00 72.00 98 GLU A C 1
ATOM 801 O O . GLU A 1 98 ? 17.789 -7.806 -3.879 1.00 72.00 98 GLU A O 1
ATOM 806 N N . SER A 1 99 ? 15.947 -6.650 -4.396 1.00 70.19 99 SER A N 1
ATOM 807 C CA . SER A 1 99 ? 15.136 -7.840 -4.697 1.00 70.19 99 SER A CA 1
ATOM 808 C C . SER A 1 99 ? 15.590 -8.646 -5.919 1.00 70.19 99 SER A C 1
ATOM 810 O O . SER A 1 99 ? 15.040 -9.721 -6.151 1.00 70.19 99 SER A O 1
ATOM 812 N N . GLY A 1 100 ? 16.501 -8.125 -6.753 1.00 67.50 100 GLY A N 1
ATOM 813 C CA . GLY A 1 100 ? 17.016 -8.805 -7.956 1.00 67.50 100 GLY A CA 1
ATOM 814 C C . GLY A 1 100 ? 15.977 -9.119 -9.047 1.00 67.50 100 GLY A C 1
ATOM 815 O O . GLY A 1 100 ? 16.328 -9.618 -10.109 1.00 67.50 100 GLY A O 1
ATOM 816 N N . THR A 1 101 ? 14.702 -8.802 -8.813 1.00 72.88 101 THR A N 1
ATOM 817 C CA . THR A 1 101 ? 13.552 -9.088 -9.691 1.00 72.88 101 THR A CA 1
ATOM 818 C C . THR A 1 101 ? 13.055 -7.844 -10.430 1.00 72.88 101 THR A C 1
ATOM 820 O O . THR A 1 101 ? 11.994 -7.869 -11.047 1.00 72.88 101 THR A O 1
ATOM 823 N N . CYS A 1 10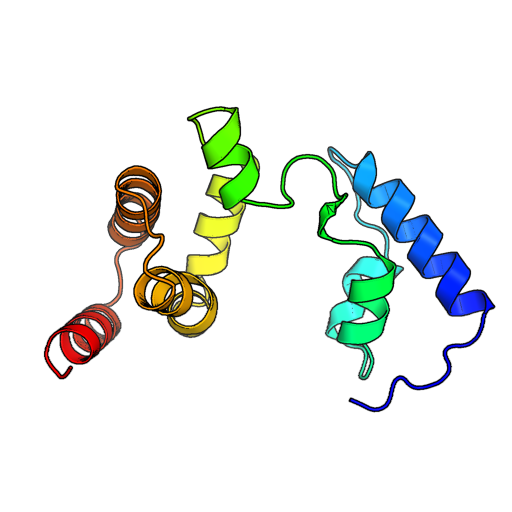2 ? 13.820 -6.748 -10.373 1.00 71.00 102 CYS A N 1
ATOM 824 C CA . CYS A 1 102 ? 13.462 -5.470 -10.977 1.00 71.00 102 CYS A CA 1
ATOM 825 C C . CYS A 1 102 ? 13.420 -5.572 -12.507 1.00 71.00 102 CYS A C 1
ATOM 827 O O . CYS A 1 102 ? 14.430 -5.819 -13.167 1.00 71.00 102 CYS A O 1
ATOM 829 N N . THR A 1 103 ? 12.243 -5.342 -13.078 1.00 76.81 103 THR A N 1
ATOM 830 C CA . THR A 1 103 ? 12.033 -5.332 -14.526 1.00 76.81 103 THR A CA 1
ATOM 831 C C . THR A 1 103 ? 12.368 -3.969 -15.140 1.00 76.81 103 THR A C 1
ATOM 833 O O . THR A 1 103 ? 12.257 -2.918 -14.504 1.00 76.81 103 THR A O 1
ATOM 836 N N . LEU A 1 104 ? 12.692 -3.946 -16.440 1.00 75.94 104 LEU A N 1
ATOM 837 C CA . LEU A 1 104 ? 12.936 -2.697 -17.184 1.00 75.94 104 LEU A CA 1
ATOM 838 C C . LEU A 1 104 ? 11.742 -1.725 -17.127 1.00 75.94 104 LEU A C 1
ATOM 840 O O . LEU A 1 104 ? 11.925 -0.509 -17.153 1.00 75.94 104 LEU A O 1
ATOM 844 N N . ARG A 1 105 ? 10.513 -2.247 -17.024 1.00 69.50 105 ARG A N 1
ATOM 845 C CA . ARG A 1 105 ? 9.293 -1.432 -16.929 1.00 69.50 105 ARG A CA 1
ATOM 846 C C . ARG A 1 105 ? 9.155 -0.758 -15.573 1.00 69.50 105 ARG A C 1
ATOM 848 O O . ARG A 1 105 ? 8.845 0.430 -15.527 1.00 69.50 105 ARG A O 1
ATOM 855 N N . GLU A 1 106 ? 9.408 -1.485 -14.489 1.00 71.25 106 GLU A N 1
ATOM 856 C CA . GLU A 1 106 ? 9.422 -0.915 -13.139 1.00 71.25 106 GLU A CA 1
ATOM 857 C C . GLU A 1 106 ? 10.484 0.181 -13.030 1.00 71.25 106 GLU A C 1
ATOM 859 O O . GLU A 1 106 ? 10.185 1.289 -12.577 1.00 71.25 106 GLU A O 1
ATOM 864 N N . ALA A 1 107 ? 11.688 -0.085 -13.545 1.00 76.12 107 ALA A N 1
ATOM 865 C CA . ALA A 1 107 ? 12.771 0.891 -13.592 1.00 76.12 107 ALA A CA 1
ATOM 866 C C . ALA A 1 107 ? 12.394 2.144 -14.403 1.00 76.12 107 ALA A C 1
ATOM 868 O O . ALA A 1 107 ? 12.622 3.265 -13.943 1.00 76.12 107 ALA A O 1
ATOM 869 N N . ALA A 1 108 ? 11.764 1.983 -15.573 1.00 79.25 108 ALA A N 1
ATOM 870 C CA . ALA A 1 108 ? 11.319 3.105 -16.402 1.00 79.25 108 ALA A CA 1
ATOM 871 C C . ALA A 1 108 ? 10.240 3.958 -15.710 1.00 79.25 108 ALA A C 1
ATOM 873 O O . ALA A 1 108 ? 10.293 5.189 -15.750 1.00 79.25 108 ALA A O 1
ATOM 874 N N . ILE A 1 109 ? 9.278 3.326 -15.031 1.00 77.50 109 ILE A N 1
ATOM 875 C CA . ILE A 1 109 ? 8.221 4.021 -14.284 1.00 77.50 109 ILE A CA 1
ATOM 876 C C . ILE A 1 109 ? 8.821 4.822 -13.129 1.00 77.50 109 ILE A C 1
ATOM 878 O O . ILE A 1 109 ? 8.558 6.023 -13.022 1.00 77.50 109 ILE A O 1
ATOM 882 N N . VAL A 1 110 ? 9.646 4.188 -12.290 1.00 76.56 110 VAL A N 1
ATOM 883 C CA . VAL A 1 110 ? 10.292 4.844 -11.143 1.00 76.56 110 VAL A CA 1
ATOM 884 C C . VAL A 1 110 ? 11.224 5.963 -11.615 1.00 76.56 110 VAL A C 1
ATOM 886 O O . VAL A 1 110 ? 11.168 7.067 -11.073 1.00 76.56 110 VAL A O 1
ATOM 889 N N . GLY A 1 111 ? 11.991 5.739 -12.685 1.00 75.44 111 GLY A N 1
ATOM 890 C CA . GLY A 1 111 ? 12.820 6.766 -13.320 1.00 75.44 111 GLY A CA 1
ATOM 891 C C . GLY A 1 111 ? 12.003 7.967 -13.806 1.00 75.44 111 GLY A C 1
ATOM 892 O O . GLY A 1 111 ? 12.353 9.109 -13.515 1.00 75.44 111 GLY A O 1
ATOM 893 N N . SER A 1 112 ? 10.859 7.730 -14.458 1.00 78.69 112 SER A N 1
ATOM 894 C CA . SER A 1 112 ? 9.966 8.806 -14.918 1.00 78.69 112 SER A CA 1
ATOM 895 C C . SER A 1 112 ? 9.369 9.636 -13.772 1.00 78.69 112 SER A C 1
ATOM 897 O O . SER A 1 112 ? 9.080 10.820 -13.942 1.00 78.69 112 SER A O 1
ATOM 899 N N . LEU A 1 113 ? 9.166 9.025 -12.602 1.00 76.38 113 LEU A N 1
ATOM 900 C CA . LEU A 1 113 ? 8.631 9.681 -11.410 1.00 76.38 113 LEU A CA 1
ATOM 901 C C . LEU A 1 113 ? 9.698 10.548 -10.730 1.00 76.38 113 LEU A C 1
ATOM 903 O O . LEU A 1 113 ? 9.424 11.697 -10.378 1.00 76.38 113 LEU A O 1
ATOM 907 N N . ILE A 1 114 ? 10.913 10.011 -10.606 1.00 71.25 114 ILE A N 1
ATOM 908 C CA . ILE A 1 114 ? 12.097 10.697 -10.074 1.00 71.25 114 ILE A CA 1
ATOM 909 C C . ILE A 1 114 ? 12.448 11.909 -10.949 1.00 71.25 114 ILE A C 1
ATOM 911 O O . ILE A 1 114 ? 12.648 12.992 -10.415 1.00 71.25 114 ILE A O 1
ATOM 915 N N . ALA A 1 115 ? 12.429 11.770 -12.278 1.00 73.12 115 ALA A N 1
ATOM 916 C CA . ALA A 1 115 ? 12.759 12.857 -13.204 1.00 73.12 115 ALA A CA 1
ATOM 917 C C . ALA A 1 115 ? 11.766 14.040 -13.166 1.00 73.12 115 ALA A C 1
ATOM 919 O O . ALA A 1 115 ? 12.138 15.170 -13.470 1.00 73.12 115 ALA A O 1
ATOM 920 N N . LYS A 1 116 ? 10.495 13.804 -12.804 1.00 68.12 116 LYS A N 1
ATOM 921 C CA . LYS A 1 116 ? 9.438 14.839 -12.800 1.00 68.12 116 LYS A CA 1
ATOM 922 C C . LYS A 1 116 ? 9.429 15.724 -11.558 1.00 68.12 116 LYS A C 1
ATOM 924 O O . LYS A 1 116 ? 8.942 16.852 -11.615 1.00 68.12 116 LYS A O 1
ATOM 929 N N . LYS A 1 117 ? 9.890 15.222 -10.415 1.00 64.88 117 LYS A N 1
ATOM 930 C CA . LYS A 1 117 ? 10.115 16.060 -9.235 1.00 64.88 117 LYS A CA 1
ATOM 931 C C . LYS A 1 117 ? 11.514 16.626 -9.413 1.00 64.88 117 LYS A C 1
ATOM 933 O O . LYS A 1 117 ? 12.454 15.856 -9.454 1.00 64.88 117 LYS A O 1
ATOM 938 N N . SER A 1 118 ? 11.655 17.943 -9.536 1.00 52.31 118 SER A N 1
ATOM 939 C CA . SER A 1 118 ? 12.961 18.599 -9.404 1.00 52.31 118 SER A CA 1
ATOM 940 C C . SER A 1 118 ? 13.538 18.202 -8.039 1.00 52.31 118 SER A C 1
ATOM 942 O O . SER A 1 118 ? 13.123 18.722 -7.002 1.00 52.31 118 SER A O 1
ATOM 944 N N . ILE A 1 119 ? 14.356 17.148 -8.015 1.00 57.47 119 ILE A N 1
ATOM 945 C CA . ILE A 1 119 ? 14.939 16.608 -6.795 1.00 57.47 119 ILE A CA 1
ATOM 946 C C . ILE A 1 119 ? 16.024 17.592 -6.411 1.00 57.47 119 ILE A C 1
ATOM 948 O O . ILE A 1 119 ? 17.017 17.751 -7.117 1.00 57.47 119 ILE A O 1
ATOM 952 N N . THR A 1 120 ? 15.798 18.277 -5.293 1.00 49.50 120 THR A N 1
ATOM 953 C CA . THR A 1 120 ? 16.778 19.133 -4.640 1.00 49.50 120 THR A CA 1
ATOM 954 C C . THR A 1 120 ? 18.108 18.383 -4.596 1.00 49.50 120 THR A C 1
ATOM 956 O O . THR A 1 120 ? 18.180 17.294 -4.021 1.00 49.50 120 THR A O 1
ATOM 959 N N . ILE A 1 121 ? 19.116 18.967 -5.246 1.00 53.19 121 ILE A N 1
ATOM 960 C CA . ILE A 1 121 ? 20.451 18.444 -5.594 1.00 53.19 121 ILE A CA 1
ATOM 961 C C . ILE A 1 121 ? 21.087 17.538 -4.520 1.00 53.19 121 ILE A C 1
ATOM 963 O O . ILE A 1 121 ? 21.770 16.579 -4.862 1.00 53.19 121 ILE A O 1
ATOM 967 N N . LEU A 1 122 ? 20.794 17.781 -3.240 1.00 52.34 122 LEU A N 1
ATOM 968 C CA . LEU A 1 122 ? 21.284 17.040 -2.075 1.00 52.34 122 LEU A CA 1
ATOM 969 C C . LEU A 1 122 ? 20.880 15.550 -2.007 1.00 52.34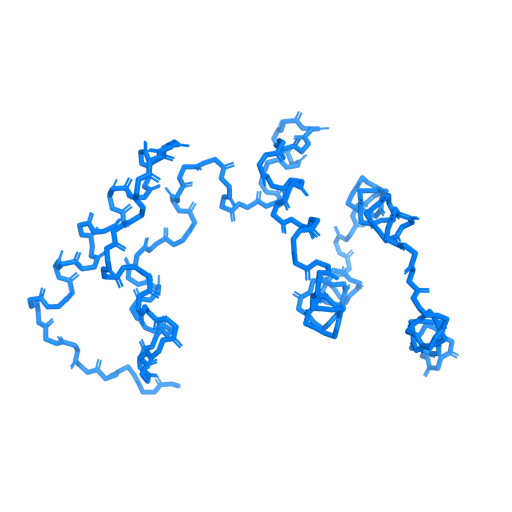 122 LEU A C 1
ATOM 971 O O . LEU A 1 122 ? 21.590 14.747 -1.410 1.00 52.34 122 LEU A O 1
ATOM 975 N N . HIS A 1 123 ? 19.739 15.161 -2.582 1.00 54.72 123 HIS A N 1
ATOM 976 C CA . HIS A 1 123 ? 19.268 13.768 -2.510 1.00 54.72 123 HIS A CA 1
ATOM 977 C C . HIS A 1 123 ? 19.695 12.929 -3.721 1.00 54.72 123 HIS A C 1
ATOM 979 O O . HIS A 1 123 ? 19.857 11.714 -3.605 1.00 54.72 123 HIS A O 1
ATOM 985 N N . SER A 1 124 ? 19.930 13.576 -4.866 1.00 54.50 124 SER A N 1
ATOM 986 C CA . SER A 1 124 ? 20.522 12.948 -6.052 1.00 54.50 124 SER A CA 1
ATOM 987 C C . SER A 1 124 ? 21.952 12.484 -5.770 1.00 54.50 124 SER A C 1
ATOM 989 O O . SER A 1 124 ? 22.333 11.386 -6.173 1.00 54.50 124 SER A O 1
ATOM 991 N N . SER A 1 125 ? 22.714 13.267 -4.999 1.00 54.03 125 SER A N 1
ATOM 992 C CA . SER A 1 125 ? 24.044 12.888 -4.515 1.00 54.03 125 SER A CA 1
ATOM 993 C C . SER A 1 125 ? 23.999 11.676 -3.587 1.00 54.03 125 SER A C 1
ATOM 995 O O . SER A 1 125 ? 24.810 10.779 -3.770 1.00 54.03 125 SER A O 1
ATOM 997 N N . ALA A 1 126 ? 23.029 11.569 -2.670 1.00 53.25 126 ALA A N 1
ATOM 998 C CA . ALA A 1 126 ? 22.877 10.385 -1.814 1.00 53.25 126 ALA A CA 1
ATOM 999 C C . ALA A 1 126 ? 22.497 9.115 -2.605 1.00 53.25 126 ALA A C 1
ATOM 1001 O O . ALA A 1 126 ? 23.006 8.033 -2.320 1.00 53.25 126 ALA A O 1
ATOM 1002 N N . ALA A 1 127 ? 21.636 9.238 -3.623 1.00 54.19 127 ALA A N 1
ATOM 1003 C CA . ALA A 1 127 ? 21.261 8.124 -4.499 1.00 54.19 127 ALA A CA 1
ATOM 1004 C C . ALA A 1 127 ? 22.443 7.615 -5.347 1.00 54.19 127 ALA A C 1
ATOM 1006 O O . ALA A 1 127 ? 22.606 6.406 -5.510 1.00 54.19 127 ALA A O 1
ATOM 1007 N N . LEU A 1 128 ? 23.270 8.531 -5.866 1.00 55.88 128 LEU A N 1
ATOM 1008 C CA . LEU A 1 128 ? 24.507 8.208 -6.583 1.00 55.88 128 LEU A CA 1
ATOM 1009 C C . LEU A 1 128 ? 25.571 7.616 -5.649 1.00 55.88 128 LEU A C 1
ATOM 1011 O O . LEU A 1 128 ? 26.189 6.622 -6.015 1.00 55.88 128 LEU A O 1
ATOM 1015 N N . LEU A 1 129 ? 25.735 8.161 -4.436 1.00 45.09 129 LEU A N 1
ATOM 1016 C CA . LEU A 1 129 ? 26.682 7.648 -3.438 1.00 45.09 129 LEU A CA 1
ATOM 1017 C C . LEU A 1 129 ? 26.374 6.192 -3.069 1.00 45.09 129 LEU A C 1
ATOM 1019 O O . LEU A 1 129 ? 27.276 5.366 -3.056 1.00 45.09 129 LEU A O 1
ATOM 1023 N N . ILE A 1 130 ? 25.102 5.855 -2.829 1.00 50.28 130 ILE A N 1
ATOM 1024 C CA . ILE A 1 130 ? 24.686 4.482 -2.484 1.00 50.28 130 ILE A CA 1
ATOM 1025 C C . ILE A 1 130 ? 24.944 3.500 -3.640 1.00 50.28 130 ILE A C 1
ATOM 1027 O O . ILE A 1 130 ? 25.190 2.323 -3.395 1.00 50.28 130 ILE A O 1
ATOM 1031 N N . LYS A 1 131 ? 24.913 3.972 -4.892 1.00 49.75 131 LYS A N 1
ATOM 1032 C CA . LYS A 1 131 ? 25.155 3.150 -6.087 1.00 49.75 131 LYS A CA 1
ATOM 1033 C C . LYS A 1 131 ? 26.642 3.017 -6.453 1.00 49.75 131 LYS A C 1
ATOM 1035 O O . LYS A 1 131 ? 26.975 2.124 -7.219 1.00 49.75 131 LYS A O 1
ATOM 1040 N N . LEU A 1 132 ? 27.503 3.901 -5.941 1.00 42.34 132 LEU A N 1
ATOM 1041 C CA . LEU A 1 132 ? 28.953 3.918 -6.192 1.00 42.34 132 LEU A CA 1
ATOM 1042 C C . LEU A 1 132 ? 29.792 3.361 -5.025 1.00 42.34 132 LEU A C 1
ATOM 1044 O O . LEU A 1 132 ? 30.973 3.104 -5.216 1.00 42.34 132 LEU A O 1
ATOM 1048 N N . LEU A 1 133 ? 29.211 3.187 -3.830 1.00 39.44 133 LEU A N 1
ATOM 1049 C CA . LEU A 1 133 ? 29.886 2.651 -2.630 1.00 39.44 133 LEU A CA 1
ATOM 1050 C C . LEU A 1 133 ? 29.531 1.186 -2.304 1.00 39.44 133 LEU A C 1
ATOM 1052 O O . LEU A 1 133 ? 29.812 0.723 -1.198 1.00 39.44 133 LEU A O 1
ATOM 1056 N N . ARG A 1 134 ? 28.922 0.457 -3.243 1.00 40.44 134 ARG A N 1
ATOM 1057 C CA . ARG A 1 134 ? 28.775 -1.004 -3.195 1.00 40.44 134 ARG A CA 1
ATOM 1058 C C . ARG A 1 134 ? 29.382 -1.626 -4.440 1.00 40.44 134 ARG A C 1
ATOM 1060 O O . ARG A 1 134 ? 29.168 -1.044 -5.525 1.00 40.44 134 ARG A O 1
#

InterPro domains:
  IPR007955 Bystin [PF05291] (59-129)
  IPR007955 Bystin [PTHR12821] (60-129)

Sequence (134 aa):
MQMQELDPRIKAMYESVGDVLTKYRSGKLPKAFKIISQLQNWEQLLSITQPNRWSATAIIRDDLAEYKRLNFHLYQALKKALFKLCGFMKGILLPLLESGTCTLREAAIVGSLIAKKSITILHSSAALLIKLLR

Foldseek 3Di:
DPPDDDDPVLLVVLLVLLVCQLVDDDDDRDPVLVCLVVDPCSVVSVVSSPLCRGHPQRDQVVCCVPVVDGDPVNLVVLLVCVVVVVCCCVPPVVCLVVVVPNDPSNVVSNVVSVVPPPPDPVVVVVVVCVVVVD

pLDDT: mean 72.1, std 12.96, range [39.44, 90.81]

Organism: NCBI:txid144406

Radius of gyration: 17.6 Å; chains: 1; bounding box: 46×30×40 Å

Secondary structure (DSSP, 8-state):
-------HHHHHHHHHHHHHHHH--SSPPPHHHHTGGGSTTHHHHHHHT-GGGSTTTS-HHHHHHHHSS--HHHHHHHHHHTTSHHHHIIIIIHHHHHTS---HHHHHHHHHHHHHS---HHHHHHHHHHHH--